Protein AF-A0A317KCG4-F1 (afdb_monomer)

Nearest PDB structures (foldseek):
  1y82-assembly1_A  TM=6.718E-01  e=7.125E-01  Pyrococcus furiosus
  3pfn-assembly1_C  TM=5.646E-01  e=1.726E+00  Homo sapiens
  5h4g-assembly1_B  TM=6.777E-01  e=4.788E+00  Pyrococcus horikoshii OT3

Mean predicted aligned error: 7.52 Å

Foldseek 3Di:
DDPDDPDQAEDEDALVVVVVCQVVVNVVVVVVNLVRHAAEYAPVSVVVCVVPGPPPVCSVRYHYD

Solvent-accessible surface area (backbone atoms only — not comparable to full-atom values): 3988 Å² total; per-residue (Å²): 137,86,87,74,69,80,80,68,47,76,42,78,55,53,52,65,63,55,46,50,32,57,77,66,73,37,58,65,60,56,48,59,58,55,70,66,30,51,35,32,28,48,69,67,41,54,52,51,33,69,76,74,42,99,44,77,82,57,61,77,67,42,42,76,109

Sequence (65 aa):
MSLSGPPVPLLVLDTMVLSHFTLADRLDVLQDLLIDADCWTTQVVIEELRAGAGFPKYARKCHLL

Secondary structure (DSSP, 8-state):
----PPPPPEEE--HHHHHHHHHTT-HHHHHHHTTSSEEEE-HHHHHHHHHHSS-TTTTTSEEE-

Structure (mmCIF, N/CA/C/O backbone):
data_AF-A0A317KCG4-F1
#
_entry.id   AF-A0A317KCG4-F1
#
loop_
_atom_site.group_PDB
_atom_site.id
_atom_site.type_sym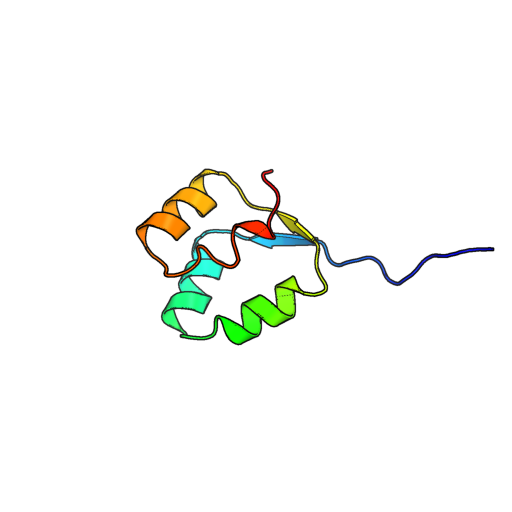bol
_atom_site.label_atom_id
_atom_site.label_alt_id
_atom_site.label_comp_id
_atom_site.label_asym_id
_atom_site.label_entity_id
_atom_site.label_seq_id
_atom_site.pdbx_PDB_ins_code
_atom_site.Cartn_x
_atom_site.Cartn_y
_atom_site.Cartn_z
_atom_site.occupancy
_atom_site.B_iso_or_equiv
_atom_site.auth_seq_id
_atom_site.auth_comp_id
_atom_site.auth_asym_id
_atom_site.auth_atom_id
_atom_site.pdbx_PDB_model_num
ATOM 1 N N . MET A 1 1 ? -28.692 -12.932 16.825 1.00 37.78 1 MET A N 1
ATOM 2 C CA . MET A 1 1 ? -28.231 -12.911 15.422 1.00 37.78 1 MET A CA 1
ATOM 3 C C . MET A 1 1 ? -26.820 -12.354 15.433 1.00 37.78 1 MET A C 1
ATOM 5 O O . MET A 1 1 ? -26.667 -11.154 15.604 1.00 37.78 1 MET A O 1
ATOM 9 N N . SER A 1 2 ? -25.805 -13.215 15.388 1.00 51.75 2 SER A N 1
ATOM 10 C CA . SER A 1 2 ? -24.404 -12.785 15.417 1.00 51.75 2 SER A CA 1
ATOM 11 C C . SER A 1 2 ? -23.902 -12.692 13.983 1.00 51.75 2 SER A C 1
ATOM 13 O O . SER A 1 2 ? -23.638 -13.710 13.353 1.00 51.75 2 SER A O 1
ATOM 15 N N . LEU A 1 3 ? -23.833 -11.474 13.451 1.00 61.44 3 LEU A N 1
ATOM 16 C CA . LEU A 1 3 ? -23.140 -11.180 12.201 1.00 61.44 3 LEU A CA 1
ATOM 17 C C . LEU A 1 3 ? -21.683 -10.862 12.548 1.00 61.44 3 LEU A C 1
ATOM 19 O O . LEU A 1 3 ? -21.313 -9.699 12.646 1.00 61.44 3 LEU A O 1
ATOM 23 N N . SER A 1 4 ? -20.859 -11.879 12.787 1.00 62.97 4 SER A N 1
ATOM 24 C CA . SER A 1 4 ? -19.407 -11.699 12.733 1.00 62.97 4 SER A CA 1
ATOM 25 C C . SER A 1 4 ? -18.919 -12.387 11.468 1.00 62.97 4 SER A C 1
ATOM 27 O O . SER A 1 4 ? -18.609 -13.579 11.477 1.00 62.97 4 SER A O 1
ATOM 29 N N . GLY A 1 5 ? -18.915 -11.645 10.358 1.00 64.81 5 GLY A N 1
ATOM 30 C CA . GLY A 1 5 ? -18.079 -12.023 9.223 1.00 64.81 5 GLY A CA 1
ATOM 31 C C . GLY A 1 5 ? -16.620 -12.166 9.682 1.00 64.81 5 GLY A C 1
ATOM 32 O O . GLY A 1 5 ? -16.267 -11.644 10.748 1.00 64.81 5 GLY A O 1
ATOM 33 N N . PRO A 1 6 ? -15.777 -12.896 8.933 1.00 68.50 6 PRO A N 1
ATOM 34 C CA . PRO A 1 6 ? -14.355 -12.955 9.246 1.00 68.50 6 PRO A CA 1
ATOM 35 C C . PRO A 1 6 ? -13.803 -11.523 9.377 1.00 68.50 6 PRO A C 1
ATOM 37 O O . PRO A 1 6 ? -14.224 -10.649 8.614 1.00 68.50 6 PRO A O 1
ATOM 40 N N . PRO A 1 7 ? -12.926 -11.253 10.361 1.00 73.00 7 PRO A N 1
ATOM 41 C CA . PRO A 1 7 ? -12.368 -9.922 10.540 1.00 73.00 7 PRO A CA 1
ATOM 42 C C . PRO A 1 7 ? -11.652 -9.502 9.257 1.00 73.00 7 PRO A C 1
ATOM 44 O O . PRO A 1 7 ? -10.832 -10.257 8.732 1.00 73.00 7 PRO A O 1
ATOM 47 N N . VAL A 1 8 ? -11.982 -8.310 8.759 1.00 79.44 8 VAL A N 1
ATOM 48 C CA . VAL A 1 8 ? -11.272 -7.695 7.634 1.00 79.44 8 VAL A CA 1
ATOM 49 C C . VAL A 1 8 ? -9.805 -7.527 8.060 1.00 79.44 8 VAL A C 1
ATOM 51 O O . VAL A 1 8 ? -9.553 -6.936 9.115 1.00 79.44 8 VAL A O 1
ATOM 54 N N . PRO A 1 9 ? -8.830 -8.079 7.317 1.00 83.00 9 PRO A N 1
ATOM 55 C CA . PRO A 1 9 ? -7.415 -7.887 7.601 1.00 83.00 9 PRO A CA 1
ATOM 56 C C . PRO A 1 9 ? -7.057 -6.400 7.611 1.00 83.00 9 PRO A C 1
ATOM 58 O O . PRO A 1 9 ? -7.438 -5.667 6.702 1.00 83.00 9 PRO A O 1
ATOM 61 N N . LEU A 1 10 ? -6.289 -5.967 8.612 1.00 86.31 10 LEU A N 1
ATOM 62 C CA . LEU A 1 10 ? -5.723 -4.622 8.657 1.00 86.31 10 LEU A CA 1
ATOM 63 C C . LEU A 1 10 ? -4.274 -4.669 8.173 1.00 86.31 10 LEU A C 1
ATOM 65 O O . LEU A 1 10 ? -3.440 -5.367 8.752 1.00 86.31 10 LEU A O 1
ATOM 69 N N . LEU A 1 11 ? -3.981 -3.924 7.111 1.00 87.06 11 LEU A N 1
ATOM 70 C CA . LEU A 1 11 ? -2.654 -3.818 6.518 1.00 87.06 11 LEU A CA 1
ATOM 71 C C . LEU A 1 11 ? -2.096 -2.420 6.762 1.00 87.06 11 LEU A C 1
ATOM 73 O O . LEU A 1 11 ? -2.696 -1.422 6.368 1.00 87.06 11 LEU A O 1
ATOM 77 N N . VAL A 1 12 ? -0.917 -2.356 7.376 1.00 86.94 12 VAL A N 1
ATOM 78 C CA . VAL A 1 12 ? -0.134 -1.123 7.469 1.00 86.94 12 VAL A CA 1
ATOM 79 C C . VAL A 1 12 ? 0.970 -1.196 6.427 1.00 86.94 12 VAL A C 1
ATOM 81 O O . VAL A 1 12 ? 1.814 -2.090 6.488 1.00 86.94 12 VAL A O 1
ATOM 84 N N . LEU A 1 13 ? 0.941 -0.289 5.454 1.00 84.06 13 LEU A N 1
ATOM 85 C CA . LEU A 1 13 ? 1.908 -0.262 4.361 1.00 84.06 13 LEU A CA 1
ATOM 86 C C . LEU A 1 13 ? 2.946 0.837 4.583 1.00 84.06 13 LEU A C 1
ATOM 88 O O . LEU A 1 13 ? 2.613 1.955 4.976 1.00 84.06 13 LEU A O 1
ATOM 92 N N . ASP A 1 14 ? 4.202 0.513 4.293 1.00 85.62 14 ASP A N 1
ATOM 93 C CA . ASP A 1 14 ? 5.310 1.461 4.254 1.00 85.62 14 ASP A CA 1
ATOM 94 C C . ASP A 1 14 ? 5.802 1.668 2.817 1.00 85.62 14 ASP A C 1
ATOM 96 O O . ASP A 1 14 ? 5.411 0.957 1.880 1.00 85.62 14 ASP A O 1
ATOM 100 N N . THR A 1 15 ? 6.686 2.646 2.620 1.00 81.56 15 THR A N 1
ATOM 101 C CA . THR A 1 15 ? 7.196 2.929 1.281 1.00 81.56 15 THR A CA 1
ATOM 102 C C . THR A 1 15 ? 8.068 1.809 0.724 1.00 81.56 15 THR A C 1
ATOM 104 O O . THR A 1 15 ? 8.134 1.658 -0.495 1.00 81.56 15 THR A O 1
ATOM 107 N N . MET A 1 16 ? 8.726 1.007 1.569 1.00 85.19 16 MET A N 1
ATOM 108 C CA . MET A 1 16 ? 9.585 -0.091 1.112 1.00 85.19 16 MET A CA 1
ATOM 109 C C . MET A 1 16 ? 8.770 -1.196 0.443 1.00 85.19 16 MET A C 1
ATOM 111 O O . MET A 1 16 ? 9.104 -1.609 -0.668 1.00 85.19 16 MET A O 1
ATOM 115 N N . VAL A 1 17 ? 7.680 -1.638 1.073 1.00 84.00 17 VAL A N 1
ATOM 116 C CA . VAL A 1 17 ? 6.767 -2.650 0.526 1.00 84.00 17 VAL A CA 1
ATOM 117 C C . VAL A 1 17 ? 6.171 -2.164 -0.791 1.00 84.00 17 VAL A C 1
ATOM 119 O O . VAL A 1 17 ? 6.181 -2.880 -1.792 1.00 84.00 17 VAL A O 1
ATOM 122 N N . LEU A 1 18 ? 5.706 -0.917 -0.826 1.00 80.00 18 LEU A N 1
ATOM 123 C CA . LEU A 1 18 ? 5.105 -0.332 -2.022 1.00 80.00 18 LEU A CA 1
ATOM 124 C C . LEU A 1 18 ? 6.113 -0.172 -3.172 1.00 80.00 18 LEU A C 1
ATOM 126 O O . LEU A 1 18 ? 5.796 -0.456 -4.332 1.00 80.00 18 LEU A O 1
ATOM 130 N N . SER A 1 19 ? 7.344 0.230 -2.850 1.00 81.12 19 SER A N 1
ATOM 131 C CA . SER A 1 19 ? 8.443 0.316 -3.816 1.00 81.12 19 SER A CA 1
ATOM 132 C C . SER A 1 19 ? 8.810 -1.061 -4.354 1.00 81.12 19 SER A C 1
ATOM 134 O O . SER A 1 19 ? 9.019 -1.205 -5.554 1.00 81.12 19 SER A O 1
ATOM 136 N N . HIS A 1 20 ? 8.821 -2.089 -3.503 1.00 86.25 20 HIS A N 1
ATOM 137 C CA . HIS A 1 20 ? 9.079 -3.464 -3.920 1.00 86.25 20 HIS A CA 1
ATOM 138 C C . HIS A 1 20 ? 8.050 -3.953 -4.947 1.00 86.25 20 HIS A C 1
ATOM 140 O O . HIS A 1 20 ? 8.438 -4.424 -6.014 1.00 86.25 20 HIS A O 1
ATOM 146 N N . PHE A 1 21 ? 6.750 -3.777 -4.680 1.00 84.94 21 PHE A N 1
ATOM 147 C CA . PHE A 1 21 ? 5.695 -4.149 -5.633 1.00 84.94 21 PHE A CA 1
ATOM 148 C C . PHE A 1 21 ? 5.776 -3.366 -6.945 1.00 84.94 21 PHE A C 1
ATOM 150 O O . PHE A 1 21 ? 5.529 -3.932 -8.010 1.00 84.94 21 PHE A O 1
ATOM 157 N N . THR A 1 22 ? 6.143 -2.085 -6.875 1.00 81.0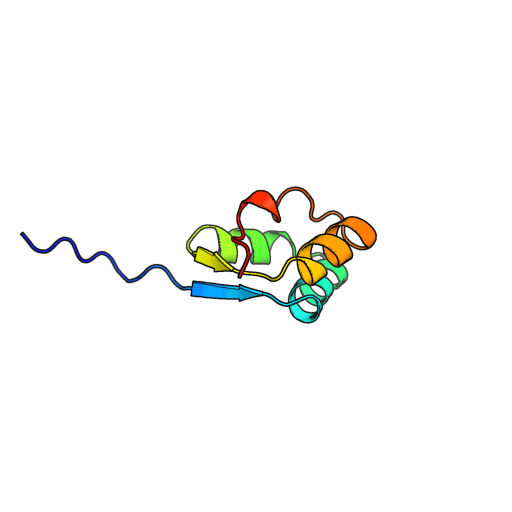6 22 THR A N 1
ATOM 158 C CA . THR A 1 22 ? 6.325 -1.242 -8.063 1.00 81.06 22 THR A CA 1
ATOM 159 C C . THR A 1 22 ? 7.510 -1.719 -8.904 1.00 81.06 22 THR A C 1
ATOM 161 O O . THR A 1 22 ? 7.366 -1.902 -10.108 1.00 81.06 22 THR A O 1
ATOM 164 N N . LEU A 1 23 ? 8.668 -1.967 -8.283 1.00 84.19 23 LEU A N 1
ATOM 165 C CA . LEU A 1 23 ? 9.872 -2.457 -8.966 1.00 84.19 23 LEU A CA 1
ATOM 166 C C . LEU A 1 23 ? 9.690 -3.867 -9.538 1.00 84.19 23 LEU A C 1
ATOM 168 O O . LEU A 1 23 ? 10.281 -4.192 -10.563 1.00 84.19 23 LEU A O 1
ATOM 172 N N . ALA A 1 24 ? 8.875 -4.694 -8.884 1.00 88.06 24 ALA A N 1
ATOM 173 C CA . ALA A 1 24 ? 8.532 -6.030 -9.353 1.00 88.06 24 ALA A CA 1
ATOM 174 C C . ALA A 1 24 ? 7.473 -6.036 -10.474 1.00 88.06 24 ALA A C 1
ATOM 176 O O . ALA A 1 24 ? 7.174 -7.108 -10.992 1.00 88.06 24 ALA A O 1
ATOM 177 N N . ASP A 1 25 ? 6.888 -4.882 -10.820 1.00 85.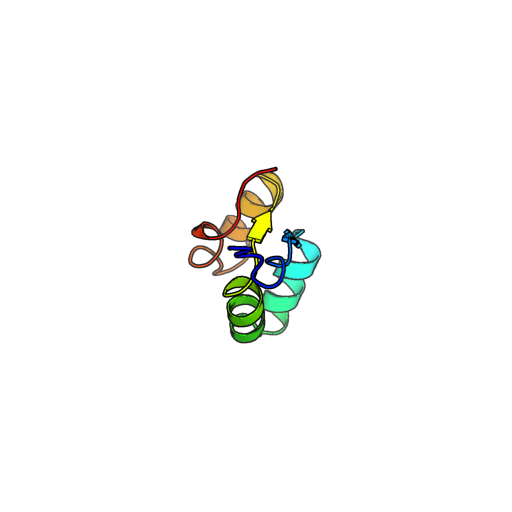12 25 ASP A N 1
ATOM 178 C CA . ASP A 1 25 ? 5.741 -4.756 -11.733 1.00 85.12 25 ASP A CA 1
ATOM 179 C C . ASP A 1 25 ? 4.541 -5.634 -11.314 1.00 85.12 25 ASP A C 1
ATOM 181 O O . ASP A 1 25 ? 3.802 -6.169 -12.137 1.00 85.12 25 ASP A O 1
ATOM 185 N N . ARG A 1 26 ? 4.352 -5.812 -9.995 1.00 87.44 26 ARG A N 1
ATOM 186 C CA . ARG A 1 26 ? 3.303 -6.660 -9.396 1.00 87.44 26 ARG A CA 1
ATOM 187 C C . ARG A 1 26 ? 2.222 -5.863 -8.672 1.00 87.44 26 ARG A C 1
ATOM 189 O O . ARG A 1 26 ? 1.760 -6.228 -7.590 1.00 87.44 26 ARG A O 1
ATOM 196 N N . LEU A 1 27 ? 1.821 -4.739 -9.265 1.00 82.81 27 LEU A N 1
ATOM 197 C CA . LEU A 1 27 ? 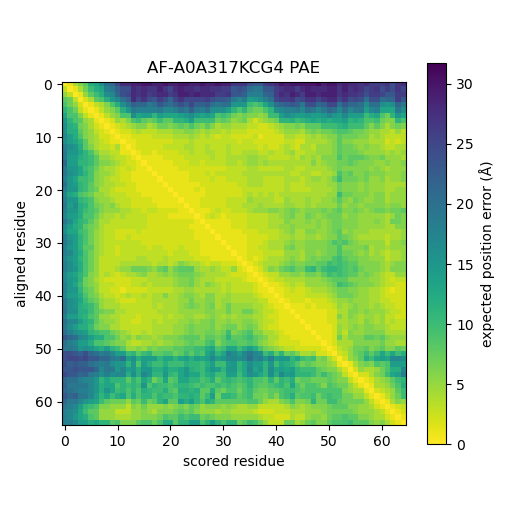0.737 -3.906 -8.733 1.00 82.81 27 LEU A CA 1
ATOM 198 C C . LEU A 1 27 ? -0.626 -4.617 -8.758 1.00 82.81 27 LEU A C 1
ATOM 200 O O . LEU A 1 27 ? -1.508 -4.242 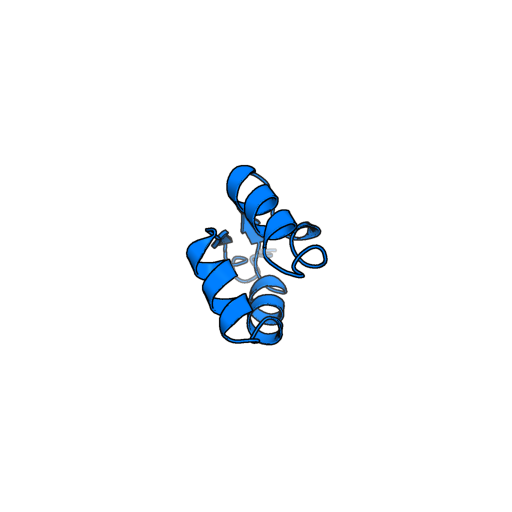-7.990 1.00 82.81 27 LEU A O 1
ATOM 204 N N . ASP A 1 28 ? -0.779 -5.641 -9.601 1.00 83.75 28 ASP A N 1
ATOM 205 C CA . ASP A 1 28 ? -1.919 -6.564 -9.634 1.00 83.75 28 ASP A CA 1
ATOM 206 C C . ASP A 1 28 ? -2.093 -7.293 -8.293 1.00 83.75 28 ASP A C 1
ATOM 208 O O . ASP A 1 28 ? -3.162 -7.253 -7.693 1.00 83.75 28 ASP A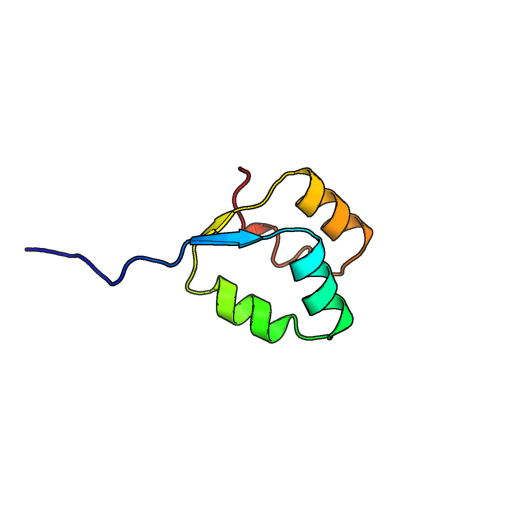 O 1
ATOM 212 N N . VAL A 1 29 ? -1.014 -7.869 -7.757 1.00 86.94 29 VAL A N 1
ATOM 213 C CA . VAL A 1 29 ? -1.049 -8.613 -6.486 1.00 86.94 29 VAL A CA 1
ATOM 214 C C . VAL A 1 29 ? -1.385 -7.694 -5.326 1.00 86.94 29 VAL A C 1
ATOM 216 O O . VAL A 1 29 ? -2.167 -8.036 -4.443 1.00 86.94 29 VAL A O 1
ATOM 219 N N . LEU A 1 30 ? -0.785 -6.507 -5.321 1.00 82.19 30 LEU A N 1
ATOM 220 C CA . LEU A 1 30 ? -1.053 -5.515 -4.294 1.00 82.19 30 LEU A CA 1
ATOM 221 C C . LEU A 1 30 ? -2.502 -5.018 -4.353 1.00 82.19 30 LEU A C 1
ATOM 223 O O . LEU A 1 30 ? -3.107 -4.776 -3.314 1.00 82.19 30 LEU A O 1
ATOM 227 N N . GLN A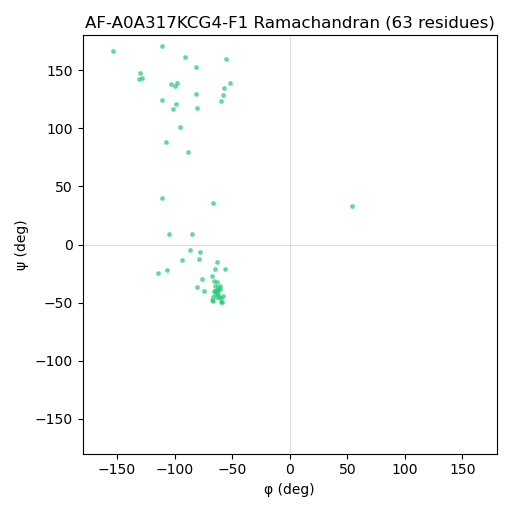 1 31 ? -3.078 -4.899 -5.549 1.00 80.12 31 GLN A N 1
ATOM 228 C CA . GLN A 1 31 ? -4.491 -4.580 -5.710 1.00 80.12 31 GLN A CA 1
ATOM 229 C C . GLN A 1 31 ? -5.391 -5.670 -5.119 1.00 80.12 31 GLN A C 1
ATOM 231 O O . GLN A 1 31 ? -6.337 -5.323 -4.409 1.00 80.12 31 GLN A O 1
ATOM 236 N N . ASP A 1 32 ? -5.094 -6.941 -5.387 1.00 85.00 32 ASP A N 1
ATOM 237 C CA . ASP A 1 32 ? -5.854 -8.075 -4.854 1.00 85.00 32 ASP A CA 1
ATOM 238 C C . ASP A 1 32 ? -5.775 -8.125 -3.321 1.00 85.00 32 ASP A C 1
ATOM 240 O O . ASP A 1 32 ? -6.795 -8.264 -2.651 1.00 85.00 32 ASP A O 1
ATOM 244 N N . LEU A 1 33 ? -4.590 -7.887 -2.748 1.00 83.12 33 LEU A N 1
ATOM 245 C CA . LEU A 1 33 ? -4.401 -7.796 -1.294 1.00 83.12 33 LEU A CA 1
ATOM 246 C C . LEU A 1 33 ? -5.219 -6.661 -0.656 1.00 83.12 33 LEU A C 1
ATOM 248 O O . LEU A 1 33 ? -5.708 -6.803 0.460 1.00 83.12 33 LEU A O 1
ATOM 252 N N . LEU A 1 34 ? -5.368 -5.537 -1.360 1.00 82.12 34 LEU A N 1
ATOM 253 C CA . LEU A 1 34 ? -6.094 -4.350 -0.899 1.00 82.12 34 LEU A CA 1
ATOM 254 C C . LEU A 1 34 ? -7.602 -4.386 -1.195 1.00 82.12 34 LEU A C 1
ATOM 256 O O . LEU A 1 34 ? -8.315 -3.442 -0.850 1.00 82.12 34 LEU A O 1
ATOM 260 N N . ILE A 1 35 ? -8.106 -5.394 -1.911 1.00 83.00 35 ILE A N 1
ATOM 261 C CA . ILE A 1 35 ? -9.546 -5.540 -2.171 1.00 83.00 35 ILE A CA 1
ATOM 262 C C . ILE A 1 35 ? -10.278 -6.016 -0.919 1.00 83.00 35 ILE A C 1
ATOM 264 O O . ILE A 1 35 ? -11.348 -5.487 -0.625 1.00 83.00 35 ILE A O 1
ATOM 268 N N . ASP A 1 36 ? -9.672 -6.937 -0.176 1.00 81.81 36 ASP A N 1
ATOM 269 C CA . ASP A 1 36 ? -10.296 -7.587 0.975 1.00 81.81 36 ASP A CA 1
ATOM 270 C C . ASP A 1 36 ? -9.769 -7.072 2.323 1.00 81.81 36 ASP A C 1
ATOM 272 O O . ASP A 1 36 ? -10.092 -7.659 3.350 1.00 81.81 36 ASP A O 1
ATOM 276 N N . ALA A 1 37 ? -8.966 -6.000 2.343 1.00 83.31 37 ALA A N 1
ATOM 277 C CA . ALA A 1 37 ? -8.288 -5.499 3.541 1.00 83.31 37 ALA A CA 1
ATOM 278 C C . ALA A 1 37 ? -8.478 -3.992 3.772 1.00 83.31 37 ALA A C 1
ATOM 280 O O . ALA A 1 37 ? -8.496 -3.196 2.829 1.00 83.31 37 ALA A O 1
ATOM 281 N N . ASP A 1 38 ? -8.510 -3.595 5.045 1.00 84.38 38 ASP A N 1
ATOM 282 C CA . ASP A 1 38 ? -8.413 -2.198 5.458 1.00 84.38 38 ASP A CA 1
ATOM 283 C C . ASP A 1 38 ? -6.947 -1.771 5.447 1.00 84.38 38 ASP A C 1
ATOM 285 O O . ASP A 1 38 ? -6.116 -2.284 6.198 1.00 84.38 38 ASP A O 1
ATOM 289 N N . CYS A 1 39 ? -6.625 -0.803 4.596 1.00 85.81 39 CYS A N 1
ATOM 290 C CA . CYS A 1 39 ? -5.270 -0.288 4.467 1.00 85.81 39 CYS A CA 1
ATOM 291 C C . CYS A 1 39 ? -5.073 0.996 5.268 1.00 85.81 39 CYS A C 1
ATOM 293 O O . CYS A 1 39 ? -5.920 1.89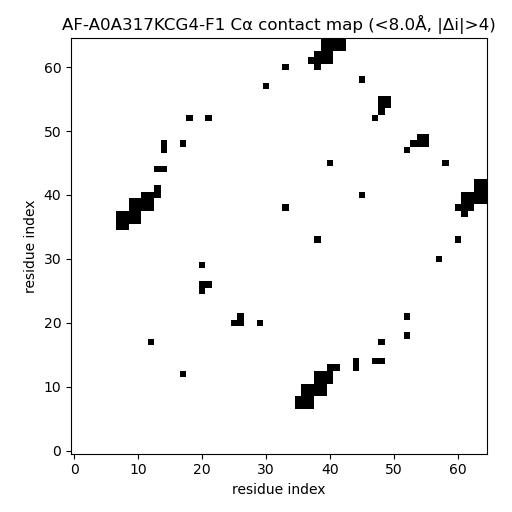1 5.233 1.00 85.81 39 CYS A O 1
ATOM 295 N N . TRP A 1 40 ? -3.923 1.102 5.926 1.00 86.75 40 TRP A N 1
ATOM 296 C CA . TRP A 1 40 ? -3.452 2.274 6.653 1.00 86.75 40 TRP A CA 1
ATOM 297 C C . TRP A 1 40 ? -2.011 2.596 6.249 1.00 86.75 40 TRP A C 1
ATOM 299 O O . TRP A 1 40 ? -1.195 1.705 6.019 1.00 86.75 40 TRP A O 1
ATOM 309 N N . THR A 1 41 ? -1.688 3.879 6.142 1.00 86.31 41 THR A N 1
ATOM 310 C CA . THR A 1 41 ? -0.358 4.362 5.755 1.00 86.31 41 THR A CA 1
ATOM 311 C C . THR A 1 41 ? -0.111 5.753 6.334 1.00 86.31 41 THR A C 1
ATOM 313 O O . THR A 1 41 ? -1.036 6.420 6.786 1.00 86.31 41 THR A O 1
ATOM 316 N N . THR A 1 42 ? 1.130 6.232 6.310 1.00 86.12 42 THR A N 1
ATOM 317 C CA . THR A 1 42 ? 1.445 7.610 6.711 1.00 86.12 42 THR A CA 1
ATOM 318 C C . THR A 1 42 ? 1.387 8.569 5.522 1.00 86.12 42 THR A C 1
ATOM 320 O O . THR A 1 42 ? 1.484 8.164 4.360 1.00 86.12 42 THR A O 1
ATOM 323 N N . GLN A 1 43 ? 1.267 9.868 5.809 1.00 83.50 43 GLN A N 1
ATOM 324 C CA . GLN A 1 43 ? 1.281 10.908 4.779 1.00 83.50 43 GLN A CA 1
ATOM 325 C C . GLN A 1 43 ? 2.595 10.929 3.982 1.00 83.50 43 GLN A C 1
ATOM 327 O O . GLN A 1 43 ? 2.555 11.075 2.762 1.00 83.50 43 GLN A O 1
ATOM 332 N N . VAL A 1 44 ? 3.734 10.705 4.646 1.00 82.69 44 VAL A N 1
ATOM 333 C CA . VAL A 1 44 ? 5.056 10.639 3.999 1.00 82.69 44 VAL A CA 1
ATOM 334 C C . VAL A 1 44 ? 5.086 9.546 2.928 1.00 82.69 44 VAL A C 1
ATOM 336 O O . VAL A 1 44 ? 5.508 9.795 1.805 1.00 82.69 44 VAL A O 1
ATOM 339 N N . VAL A 1 45 ? 4.540 8.363 3.226 1.00 80.19 45 VAL A N 1
ATOM 340 C CA . VAL A 1 45 ? 4.467 7.248 2.268 1.00 80.19 45 VAL A CA 1
ATOM 341 C C . VAL A 1 45 ? 3.597 7.612 1.056 1.00 80.19 45 VAL A C 1
ATOM 343 O O . VAL A 1 45 ? 3.953 7.298 -0.077 1.00 80.19 45 VAL A O 1
ATOM 346 N N . ILE A 1 46 ? 2.477 8.320 1.254 1.00 77.06 46 ILE A N 1
ATOM 347 C CA . ILE A 1 46 ? 1.634 8.800 0.141 1.00 77.06 46 ILE A CA 1
ATOM 348 C C . ILE A 1 46 ? 2.396 9.795 -0.745 1.00 77.06 46 ILE A C 1
ATOM 350 O O . ILE A 1 46 ? 2.248 9.769 -1.969 1.00 77.06 46 ILE A O 1
ATOM 354 N N . GLU A 1 47 ? 3.178 10.690 -0.146 1.00 78.56 47 GLU A N 1
ATOM 355 C CA . GLU A 1 47 ? 3.973 11.685 -0.868 1.00 78.56 47 GLU A CA 1
ATOM 356 C C . GLU A 1 47 ? 5.091 11.028 -1.682 1.00 78.56 47 GLU A C 1
ATOM 358 O O . GLU A 1 47 ? 5.224 11.315 -2.875 1.00 78.56 47 GLU A O 1
ATOM 363 N N . GLU A 1 48 ? 5.815 10.076 -1.094 1.00 74.44 48 GLU A N 1
ATOM 364 C CA . GLU A 1 48 ? 6.838 9.301 -1.799 1.00 74.44 48 GLU A CA 1
ATOM 365 C C . GLU A 1 48 ? 6.240 8.476 -2.947 1.00 74.44 48 GLU A C 1
ATOM 367 O O . GLU A 1 48 ? 6.795 8.448 -4.048 1.00 74.44 48 GLU A O 1
ATOM 372 N N . LEU A 1 49 ? 5.055 7.888 -2.749 1.00 69.44 49 LEU A N 1
ATOM 373 C CA . LEU A 1 49 ? 4.342 7.187 -3.816 1.00 69.44 49 LEU A CA 1
ATOM 374 C C . LEU A 1 49 ? 3.981 8.107 -4.979 1.00 69.44 49 LEU A C 1
ATOM 376 O O . LEU A 1 49 ? 4.165 7.723 -6.129 1.00 69.44 49 LEU A O 1
ATOM 380 N N . ARG A 1 50 ? 3.464 9.312 -4.704 1.00 69.88 50 ARG A N 1
ATOM 381 C CA . ARG A 1 50 ? 3.124 10.285 -5.757 1.00 69.88 50 ARG A CA 1
ATOM 382 C C . ARG A 1 50 ? 4.351 10.729 -6.546 1.00 69.88 50 ARG A C 1
ATOM 384 O O . ARG A 1 50 ? 4.210 11.041 -7.725 1.00 69.88 50 ARG A O 1
ATOM 391 N N . ALA A 1 51 ? 5.512 10.787 -5.898 1.00 69.75 51 ALA A N 1
ATOM 392 C CA . ALA A 1 51 ? 6.757 11.219 -6.515 1.00 69.75 51 ALA A CA 1
ATOM 393 C C . ALA A 1 51 ? 7.431 10.116 -7.351 1.00 69.75 51 ALA A C 1
ATOM 395 O O . ALA A 1 51 ? 8.021 10.427 -8.384 1.00 69.75 51 ALA A O 1
ATOM 396 N N . GLY A 1 52 ? 7.362 8.852 -6.916 1.00 60.22 52 GLY A N 1
ATOM 397 C CA . GLY A 1 52 ? 8.189 7.774 -7.474 1.00 60.22 52 GLY A CA 1
ATOM 398 C C . GLY A 1 52 ? 7.455 6.662 -8.225 1.00 60.22 52 GLY A C 1
ATOM 399 O O . GLY A 1 52 ? 8.055 6.018 -9.082 1.00 60.22 52 GLY A O 1
ATOM 400 N N .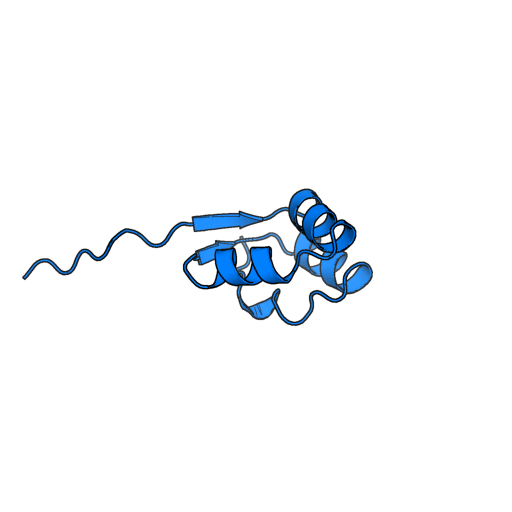 ALA A 1 53 ? 6.176 6.417 -7.941 1.00 58.25 53 ALA A N 1
ATOM 401 C CA . ALA A 1 53 ? 5.458 5.257 -8.459 1.00 58.25 53 ALA A CA 1
ATOM 402 C C . ALA A 1 53 ? 4.150 5.692 -9.130 1.00 58.25 53 ALA A C 1
ATOM 404 O O . ALA A 1 53 ? 3.443 6.569 -8.644 1.00 58.25 53 ALA A O 1
ATOM 405 N N . GLY A 1 54 ? 3.753 5.041 -10.225 1.00 59.28 54 GLY A N 1
ATOM 406 C CA . GLY A 1 54 ? 2.447 5.217 -10.885 1.00 59.28 54 GLY A CA 1
ATOM 407 C C . GLY A 1 54 ? 1.246 4.744 -10.043 1.00 59.28 54 GLY A C 1
ATOM 408 O O . GLY A 1 54 ? 0.257 4.242 -10.576 1.00 59.28 54 GLY A O 1
ATOM 409 N N . PHE A 1 55 ? 1.321 4.931 -8.725 1.00 61.91 55 PHE A N 1
ATOM 410 C CA . PHE A 1 55 ? 0.423 4.516 -7.663 1.00 61.91 55 PHE A CA 1
ATOM 411 C C . PHE A 1 55 ? -0.794 5.428 -7.343 1.00 61.91 55 PHE A C 1
ATOM 413 O O . PHE A 1 55 ? -1.483 5.139 -6.357 1.00 61.91 55 PHE A O 1
ATOM 420 N N . PRO A 1 56 ? -1.170 6.497 -8.098 1.00 58.66 56 PRO A N 1
ATOM 421 C CA . PRO A 1 56 ? -2.287 7.355 -7.683 1.00 58.66 56 PRO A CA 1
ATOM 422 C C . PRO A 1 56 ? -3.649 6.645 -7.631 1.00 58.66 56 PRO A C 1
ATOM 424 O O . PRO A 1 56 ? -4.600 7.179 -7.056 1.00 58.66 56 PRO A O 1
ATOM 427 N N . LYS A 1 57 ? -3.765 5.456 -8.235 1.00 61.97 57 LYS A N 1
ATOM 428 C CA . LYS A 1 57 ? -5.011 4.678 -8.301 1.00 61.97 57 LYS A CA 1
ATOM 429 C C . LYS A 1 57 ? -5.341 3.978 -6.976 1.00 61.97 57 LYS A C 1
ATOM 431 O O . LYS A 1 57 ? -6.514 3.814 -6.660 1.00 61.97 57 LYS A O 1
ATOM 436 N N . TYR A 1 58 ? -4.322 3.623 -6.190 1.00 60.53 58 TYR A N 1
ATOM 437 C CA . TYR A 1 58 ? -4.464 2.805 -4.978 1.00 60.53 58 TYR A CA 1
ATOM 438 C C . TYR A 1 58 ? -4.302 3.607 -3.686 1.00 60.53 58 TYR A C 1
ATOM 440 O O . TYR A 1 58 ? -4.871 3.234 -2.666 1.00 60.53 58 TYR A O 1
ATOM 448 N N . ALA A 1 59 ? -3.637 4.768 -3.741 1.00 60.81 59 ALA A N 1
ATOM 449 C CA . ALA A 1 59 ? -3.531 5.685 -2.602 1.00 60.81 59 ALA A CA 1
ATOM 450 C C . ALA A 1 59 ? -4.899 6.127 -2.038 1.00 60.81 59 ALA A C 1
ATOM 452 O O . ALA A 1 59 ? -4.981 6.537 -0.889 1.00 60.81 59 ALA A O 1
ATOM 453 N N . ARG A 1 60 ? -5.983 6.029 -2.824 1.00 62.41 60 ARG A N 1
ATOM 454 C CA . ARG A 1 60 ? -7.348 6.365 -2.378 1.00 62.41 60 ARG A CA 1
ATOM 455 C C . ARG A 1 60 ? -8.015 5.283 -1.523 1.00 62.41 60 ARG A C 1
ATOM 457 O O . ARG A 1 60 ? -9.070 5.555 -0.965 1.00 62.41 60 ARG A O 1
ATOM 464 N N . LYS A 1 61 ? -7.448 4.072 -1.465 1.00 70.44 61 LYS A N 1
ATOM 465 C CA . LYS A 1 61 ? -7.965 2.956 -0.655 1.00 70.44 61 LYS A CA 1
ATOM 466 C C . LYS A 1 61 ? -7.329 2.865 0.735 1.00 70.44 61 LYS A C 1
ATOM 468 O O . LYS A 1 61 ? -7.837 2.130 1.571 1.00 70.44 61 LYS A O 1
ATOM 473 N N . CYS A 1 62 ? -6.231 3.577 0.973 1.00 73.75 62 CYS A N 1
ATOM 474 C CA . CYS A 1 62 ? -5.532 3.556 2.252 1.00 73.75 62 CYS A CA 1
ATOM 475 C C . CYS A 1 62 ? -5.900 4.778 3.096 1.00 73.75 62 CYS A C 1
ATOM 477 O O . CYS A 1 62 ? -5.933 5.904 2.597 1.00 73.75 62 CYS A O 1
ATOM 479 N N . HIS A 1 63 ? -6.149 4.544 4.379 1.00 81.38 63 HIS A N 1
ATOM 480 C CA . HIS A 1 63 ? -6.389 5.566 5.387 1.00 81.38 63 HIS A CA 1
ATOM 481 C C . HIS A 1 63 ? -5.063 6.139 5.892 1.00 81.38 63 HIS A C 1
ATOM 483 O O . HIS A 1 63 ? -4.028 5.469 5.858 1.00 81.38 63 HIS A O 1
ATOM 489 N N . LEU A 1 64 ? -5.097 7.385 6.357 1.00 78.06 64 LEU A N 1
ATOM 490 C CA . LEU A 1 64 ? -3.967 7.991 7.051 1.00 78.06 64 LEU A CA 1
ATOM 491 C C . LEU A 1 64 ? -3.969 7.547 8.518 1.00 78.06 64 LEU A C 1
ATOM 493 O O . LEU A 1 64 ? -5.007 7.641 9.172 1.00 78.06 64 LEU A O 1
ATOM 497 N N . LEU A 1 65 ? -2.816 7.067 8.992 1.00 78.25 65 LEU A N 1
ATOM 498 C CA . LEU A 1 65 ? -2.512 6.879 10.417 1.00 78.25 65 LEU A CA 1
ATOM 499 C C . LEU A 1 65 ? -2.430 8.216 11.156 1.00 78.25 65 LEU A C 1
ATOM 501 O O . LEU A 1 65 ? -1.879 9.176 10.568 1.00 78.25 65 LEU A O 1
#

pLDDT: mean 76.56, std 10.83, range [37.78, 88.06]

Radius of gyration: 13.03 Å; Cα contacts (8 Å, |Δi|>4): 61; chains: 1; bounding box: 38×25×27 Å